Protein AF-A0A2M9P708-F1 (afdb_monomer)

Solvent-accessible surface area (backbone atoms only — not comparable to full-atom values): 6980 Å² total; per-residue (Å²): 91,66,74,49,64,73,44,78,49,65,68,44,80,50,64,52,36,56,69,47,69,40,60,35,21,17,32,45,36,37,39,41,32,49,26,40,40,29,70,62,53,40,92,58,43,78,45,78,94,29,28,43,34,30,40,40,35,44,100,90,31,62,56,60,30,29,45,35,38,41,30,49,26,40,36,43,37,91,31,42,26,33,35,37,37,38,43,50,61,33,39,89,68,71,74,39,92,71,50,26,32,46,33,40,39,33,48,28,39,34,41,43,63,30,89,50,46,70,47,71,81,37,60,40,65,73,45,77,46,74,64,46,64,68,85,130

Sequence (136 aa):
MWGTDDVTIEGNSIRRMNHDGLFLGGIDGIKIEDNFIGDYRSQYPSALHKDSIQFYTNKNIAPPSEDIVIRGNTIESADYRHGIFVFNELLPRRQSIRYHRNILIENNYIHSTNKLGITVAHGDGVVIRNEHCPSQ

Nearest PDB structures (foldseek):
  6c72-assembly1_C  TM=3.042E-01  e=1.433E+00  Acinetobacter phage Fri1
  5uyt-assembly1_A  TM=1.361E-01  e=9.677E+00  Flavobacteriaceae bacterium 3519-10

Mean predicted aligned error: 3.29 Å

pLDDT: mean 93.89, std 6.05, range [57.06, 98.88]

Secondary structure (DSSP, 8-state):
-EEEEEEEEES-EEE--SS-SEEEEEEEEEEEES-EEE----SSTT-SS-EEEEEE-BTTB-SPPEEEEEES-EEEESSS-EEEEEE-TTTTTTS----EEEEEEES-EEEESSS-SEEESSEEEEE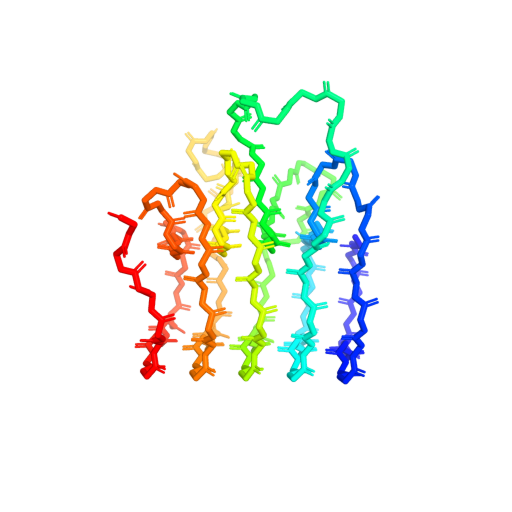EES-B----

Radius of gyration: 13.98 Å; Cα contacts (8 Å, |Δi|>4): 382; chains: 1; bounding box: 37×32×35 Å

Foldseek 3Di:
DAQEEAEEQEDEEQEAAQAESAEYAHYEHYANYQYEQENYDHPCLADPDGENHEYEDDPVGDDGYENEHAYNYEAEEAGQYEYYYYDYPCVVVVNDPAAHEQYHHEQYEAEYPHPHHYDGDRYDNHDYDHYHYDDD

Structure (mmCIF, N/CA/C/O backbone):
data_AF-A0A2M9P708-F1
#
_entry.id   AF-A0A2M9P708-F1
#
loop_
_atom_site.group_PDB
_atom_site.id
_atom_site.type_symbol
_atom_site.label_atom_id
_atom_site.label_alt_id
_atom_site.label_comp_id
_atom_site.label_asym_id
_atom_site.label_entity_id
_atom_site.label_seq_id
_atom_site.pdbx_PDB_ins_code
_atom_site.Cartn_x
_atom_site.Cartn_y
_atom_site.Cartn_z
_atom_site.occupancy
_atom_site.B_iso_or_equiv
_atom_site.auth_seq_id
_atom_site.auth_comp_id
_atom_site.auth_asym_id
_atom_site.auth_atom_id
_atom_site.pdbx_PDB_model_num
ATOM 1 N N . MET A 1 1 ? 11.195 1.575 4.747 1.00 82.50 1 MET A N 1
ATOM 2 C CA . MET A 1 1 ? 12.024 0.364 4.940 1.00 82.50 1 MET A CA 1
ATOM 3 C C . MET A 1 1 ? 12.380 -0.173 3.571 1.00 82.50 1 MET A C 1
ATOM 5 O O . MET A 1 1 ? 11.510 -0.149 2.708 1.00 82.50 1 MET A O 1
ATOM 9 N N . TRP A 1 2 ? 13.632 -0.580 3.358 1.00 89.12 2 TRP A N 1
ATOM 10 C CA . TRP A 1 2 ? 14.161 -0.854 2.020 1.00 89.12 2 TRP A CA 1
ATOM 11 C C . TRP A 1 2 ? 15.063 -2.085 2.008 1.00 89.12 2 TRP A C 1
ATOM 13 O O . TRP A 1 2 ? 15.795 -2.269 2.978 1.00 89.12 2 TRP A O 1
ATOM 23 N N . GLY A 1 3 ? 15.080 -2.833 0.899 1.00 84.50 3 GLY A N 1
ATOM 24 C CA . GLY A 1 3 ? 16.121 -3.831 0.612 1.00 84.50 3 GLY A CA 1
ATOM 25 C C . GLY A 1 3 ? 16.193 -4.965 1.631 1.00 84.50 3 GLY A C 1
ATOM 26 O O . GLY A 1 3 ? 17.281 -5.286 2.098 1.00 84.50 3 GLY A O 1
ATOM 27 N N . THR A 1 4 ? 15.040 -5.485 2.040 1.00 85.69 4 THR A N 1
ATOM 28 C CA . THR A 1 4 ? 14.918 -6.519 3.072 1.00 85.69 4 THR A CA 1
ATOM 29 C C . THR A 1 4 ? 13.979 -7.604 2.588 1.00 85.69 4 THR A C 1
ATOM 31 O O . THR A 1 4 ? 13.072 -7.306 1.814 1.00 85.69 4 THR A O 1
ATOM 34 N N . ASP A 1 5 ? 14.147 -8.804 3.127 1.00 92.75 5 ASP A N 1
ATOM 35 C CA . ASP A 1 5 ? 13.350 -9.968 2.759 1.00 92.75 5 ASP A CA 1
ATOM 36 C C . ASP A 1 5 ? 12.570 -10.476 3.983 1.00 92.75 5 ASP A C 1
ATOM 38 O O . ASP A 1 5 ? 12.956 -10.193 5.124 1.00 92.75 5 ASP A O 1
ATOM 42 N N . ASP A 1 6 ? 11.469 -11.191 3.746 1.00 95.56 6 ASP A N 1
ATOM 43 C CA . ASP A 1 6 ? 10.660 -11.894 4.755 1.00 95.56 6 ASP A CA 1
ATOM 44 C C . ASP A 1 6 ? 10.226 -11.024 5.949 1.00 95.56 6 ASP A C 1
ATOM 46 O O . ASP A 1 6 ? 10.480 -11.308 7.125 1.00 95.56 6 ASP A O 1
ATOM 50 N N . VAL A 1 7 ? 9.516 -9.938 5.653 1.00 96.50 7 VAL A N 1
ATOM 51 C CA . VAL A 1 7 ? 9.031 -8.996 6.665 1.00 96.50 7 VAL A CA 1
ATOM 52 C C . VAL A 1 7 ? 7.595 -9.316 7.057 1.00 96.50 7 VAL A C 1
ATOM 54 O O . VAL A 1 7 ? 6.703 -9.386 6.217 1.00 96.50 7 VAL A O 1
ATOM 57 N N . THR A 1 8 ? 7.334 -9.411 8.360 1.00 98.06 8 THR A N 1
ATOM 58 C CA . THR A 1 8 ? 5.969 -9.440 8.903 1.00 98.06 8 THR A CA 1
ATOM 59 C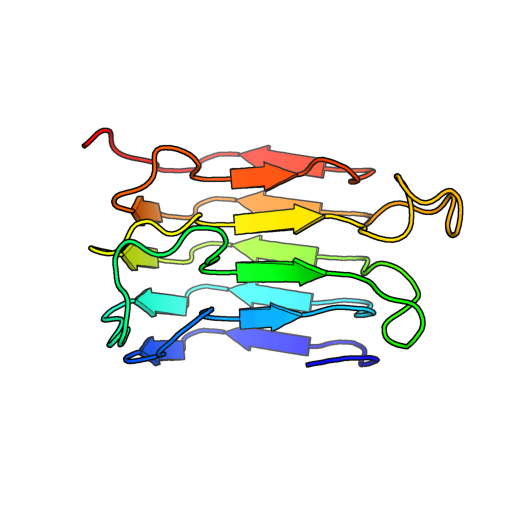 C . THR A 1 8 ? 5.711 -8.208 9.767 1.00 98.06 8 THR A C 1
ATOM 61 O O . THR A 1 8 ? 6.443 -7.933 10.716 1.00 98.06 8 THR A O 1
ATOM 64 N N . ILE A 1 9 ? 4.660 -7.464 9.430 1.00 98.12 9 ILE A N 1
ATOM 65 C CA . ILE A 1 9 ? 4.095 -6.362 10.209 1.00 98.12 9 ILE A CA 1
AT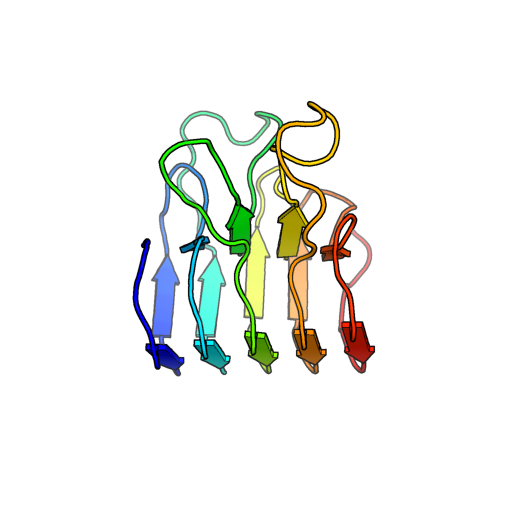OM 66 C C . ILE A 1 9 ? 2.666 -6.780 10.546 1.00 98.12 9 ILE A C 1
ATOM 68 O O . ILE A 1 9 ? 1.770 -6.647 9.714 1.00 98.12 9 ILE A O 1
ATOM 72 N N . GLU A 1 10 ? 2.459 -7.320 11.743 1.00 98.62 10 GLU A N 1
ATOM 73 C CA . GLU A 1 10 ? 1.179 -7.924 12.127 1.00 98.62 10 GLU A CA 1
ATOM 74 C C . GLU A 1 10 ? 0.667 -7.416 13.477 1.00 98.62 10 GLU A C 1
ATOM 76 O O . GLU A 1 10 ? 1.446 -7.274 14.423 1.00 98.62 10 GLU A O 1
ATOM 81 N N . GLY A 1 11 ? -0.638 -7.138 13.568 1.00 98.44 11 GLY A N 1
ATOM 82 C CA . GLY A 1 11 ? -1.315 -6.853 14.838 1.00 98.44 11 GLY A CA 1
ATOM 83 C C . GLY A 1 11 ? -0.897 -5.543 15.515 1.00 98.44 11 GLY A C 1
ATOM 84 O O . GLY A 1 11 ? -0.996 -5.413 16.738 1.00 98.44 11 GLY A O 1
ATOM 85 N N . ASN A 1 12 ? -0.396 -4.566 14.753 1.00 98.56 12 ASN A N 1
ATOM 86 C CA . ASN A 1 12 ? 0.122 -3.308 15.295 1.00 98.56 12 ASN A CA 1
ATOM 87 C C . ASN A 1 12 ? -0.904 -2.171 15.260 1.00 98.56 12 ASN A C 1
ATOM 89 O O . ASN A 1 12 ? -1.829 -2.141 14.455 1.00 98.56 12 ASN A O 1
ATOM 93 N N . SER A 1 13 ? -0.664 -1.155 16.094 1.00 98.38 13 SER A N 1
ATOM 94 C CA . SER A 1 13 ? -1.326 0.150 16.021 1.00 98.38 13 SER A CA 1
ATOM 95 C C . SER A 1 13 ? -0.310 1.218 15.610 1.00 98.38 13 SER A C 1
ATOM 97 O O . SER A 1 13 ? 0.426 1.743 16.449 1.00 98.38 13 SER A O 1
ATOM 99 N N . ILE A 1 14 ? -0.316 1.588 14.336 1.00 97.88 14 ILE A N 1
ATOM 100 C CA . ILE A 1 14 ? 0.583 2.568 13.727 1.00 97.88 14 ILE A CA 1
ATOM 101 C C . ILE A 1 14 ? -0.158 3.907 13.661 1.00 97.88 14 ILE A C 1
ATOM 103 O O . ILE A 1 14 ? -1.148 4.053 12.944 1.00 97.88 14 ILE A O 1
ATOM 107 N N . ARG A 1 15 ? 0.266 4.874 14.482 1.00 97.12 15 ARG A N 1
ATOM 108 C CA . ARG A 1 15 ? -0.492 6.108 14.737 1.00 97.12 15 ARG A CA 1
ATOM 109 C C . ARG A 1 15 ? 0.365 7.363 14.731 1.00 97.12 15 ARG A C 1
ATOM 111 O O . ARG A 1 15 ? 1.540 7.323 15.089 1.00 97.12 15 ARG A O 1
ATOM 118 N N . ARG A 1 16 ? -0.275 8.507 14.462 1.00 94.88 16 ARG A N 1
ATOM 119 C CA . ARG A 1 16 ? 0.308 9.857 14.620 1.00 94.88 16 ARG A CA 1
ATOM 120 C C . ARG A 1 16 ? 1.507 10.136 13.715 1.00 94.88 16 ARG A C 1
ATOM 122 O O . ARG A 1 16 ? 2.337 10.985 14.036 1.00 94.88 16 ARG A O 1
ATOM 129 N N . MET A 1 17 ? 1.563 9.478 12.561 1.00 94.50 17 MET A N 1
ATOM 130 C CA . MET A 1 17 ? 2.523 9.798 11.509 1.00 94.50 17 MET A CA 1
ATOM 131 C C . MET A 1 17 ? 2.205 11.172 10.911 1.00 94.50 17 MET A C 1
ATOM 133 O O . MET A 1 17 ? 1.043 11.576 10.812 1.00 94.50 17 MET A O 1
ATOM 137 N N . ASN A 1 18 ? 3.249 11.883 10.487 1.00 91.19 18 ASN A N 1
ATOM 138 C CA . ASN A 1 18 ? 3.115 13.167 9.799 1.00 91.19 18 ASN A CA 1
ATOM 139 C C . ASN A 1 18 ? 2.837 13.002 8.290 1.00 91.19 18 ASN A C 1
ATOM 141 O O . ASN A 1 18 ? 2.111 13.807 7.704 1.00 91.19 18 ASN A O 1
ATOM 145 N N . HIS A 1 19 ? 3.424 11.980 7.661 1.00 90.50 19 HIS A N 1
ATOM 146 C CA . HIS A 1 19 ? 3.363 11.748 6.214 1.00 90.50 19 HIS A CA 1
ATOM 147 C C . HIS A 1 19 ? 2.676 10.412 5.914 1.00 90.50 19 HIS A C 1
ATOM 149 O O . HIS A 1 19 ? 1.476 10.301 6.177 1.00 90.50 19 HIS A O 1
ATOM 155 N N . ASP A 1 20 ? 3.412 9.418 5.421 1.00 93.44 20 ASP A N 1
ATOM 156 C CA . ASP A 1 20 ? 2.872 8.094 5.119 1.00 93.44 20 ASP A CA 1
ATOM 157 C C . ASP A 1 20 ? 2.802 7.225 6.371 1.00 93.44 20 ASP A C 1
ATOM 159 O O . ASP A 1 20 ? 3.500 7.477 7.358 1.00 93.44 20 ASP A O 1
ATOM 163 N N . GLY A 1 21 ? 1.942 6.206 6.343 1.00 95.50 21 GLY A N 1
ATOM 164 C CA . GLY A 1 21 ? 1.919 5.197 7.404 1.00 95.50 21 GLY A CA 1
ATOM 165 C C . GLY A 1 21 ? 3.105 4.247 7.279 1.00 95.50 21 GLY A C 1
ATOM 166 O O . GLY A 1 21 ? 3.953 4.177 8.167 1.00 95.50 21 GLY A O 1
ATOM 167 N N . LEU A 1 22 ? 3.184 3.560 6.141 1.00 96.81 22 LEU A N 1
ATOM 168 C CA . LEU A 1 22 ? 4.275 2.668 5.769 1.00 96.81 22 LEU A CA 1
ATOM 169 C C . LEU A 1 22 ? 4.829 3.076 4.404 1.00 96.81 22 LEU A C 1
ATOM 171 O O . LEU A 1 22 ? 4.094 3.104 3.422 1.00 96.81 22 LEU A O 1
ATOM 175 N N . PHE A 1 23 ? 6.133 3.350 4.344 1.00 95.12 23 PHE A N 1
ATOM 176 C CA . PHE A 1 23 ? 6.841 3.689 3.108 1.00 95.12 23 PHE A CA 1
ATOM 177 C C . PHE A 1 23 ? 7.901 2.620 2.813 1.00 95.12 23 PHE A C 1
ATOM 179 O O . PHE A 1 23 ? 8.859 2.446 3.581 1.00 95.12 23 PHE A O 1
ATOM 186 N N . LEU A 1 24 ? 7.676 1.844 1.752 1.00 96.38 24 LEU A N 1
ATOM 187 C CA . LEU A 1 24 ? 8.281 0.532 1.503 1.00 96.38 24 LEU A CA 1
ATOM 188 C C . LEU A 1 24 ? 8.824 0.429 0.072 1.00 96.38 24 LEU A C 1
ATOM 190 O O . LEU A 1 24 ? 8.310 1.073 -0.841 1.00 96.38 24 LEU A O 1
ATOM 194 N N . GLY A 1 25 ? 9.850 -0.395 -0.152 1.00 96.50 25 GLY A N 1
ATOM 195 C CA . GLY A 1 25 ? 10.382 -0.616 -1.501 1.00 96.50 25 GLY A CA 1
ATOM 196 C C . GLY A 1 25 ? 11.572 -1.570 -1.555 1.00 96.50 25 GLY A C 1
ATOM 197 O O . GLY A 1 25 ? 12.378 -1.611 -0.629 1.00 96.50 25 GLY A O 1
ATOM 198 N N . GLY A 1 26 ? 11.686 -2.333 -2.643 1.00 95.88 26 GLY A N 1
ATOM 199 C CA . GLY A 1 26 ? 12.712 -3.371 -2.801 1.00 95.88 26 GLY A CA 1
ATOM 200 C C . GLY A 1 26 ? 12.636 -4.430 -1.712 1.00 95.88 26 GLY A C 1
ATOM 201 O O . GLY A 1 26 ? 13.631 -4.681 -1.048 1.00 95.88 26 GLY A O 1
ATOM 202 N N . ILE A 1 27 ? 11.434 -4.954 -1.486 1.00 96.06 27 ILE A N 1
ATOM 203 C CA . ILE A 1 27 ? 11.165 -5.992 -0.489 1.00 96.06 27 ILE A CA 1
ATOM 204 C C . ILE A 1 27 ? 10.692 -7.242 -1.214 1.00 96.06 27 ILE A C 1
ATOM 206 O O . ILE A 1 27 ? 9.815 -7.118 -2.070 1.00 96.06 27 ILE A O 1
ATOM 210 N N . ASP A 1 28 ? 11.256 -8.388 -0.859 1.00 97.06 28 ASP A N 1
ATOM 211 C CA . ASP A 1 28 ? 10.808 -9.710 -1.294 1.00 97.06 28 ASP A CA 1
ATOM 212 C C . ASP A 1 28 ? 10.152 -10.430 -0.105 1.00 97.06 28 ASP A C 1
ATOM 214 O O . ASP A 1 28 ? 10.778 -10.628 0.936 1.00 97.06 28 ASP A O 1
ATOM 218 N N . GLY A 1 29 ? 8.858 -10.731 -0.207 1.00 97.81 29 GLY A N 1
ATOM 219 C CA . GLY A 1 29 ? 8.102 -11.365 0.870 1.00 97.81 29 GLY A CA 1
ATOM 220 C C . GLY A 1 29 ? 7.755 -10.397 2.003 1.00 97.81 29 GLY A C 1
ATOM 221 O O . GLY A 1 29 ? 8.472 -10.274 2.996 1.00 97.81 29 GLY A O 1
ATOM 222 N N . ILE A 1 30 ? 6.605 -9.725 1.907 1.00 98.31 30 ILE A N 1
ATOM 223 C CA . ILE A 1 30 ? 6.071 -8.908 3.006 1.00 98.31 30 ILE A CA 1
ATOM 224 C C . ILE A 1 30 ? 4.619 -9.223 3.321 1.00 98.31 30 ILE A C 1
ATOM 226 O O . ILE A 1 30 ? 3.768 -9.279 2.437 1.00 98.31 30 ILE A O 1
ATOM 230 N N . LYS A 1 31 ? 4.333 -9.346 4.616 1.00 98.75 31 LYS A N 1
ATOM 231 C CA . LYS A 1 31 ? 2.989 -9.485 5.169 1.00 98.75 31 LYS A CA 1
ATOM 232 C C . LYS A 1 31 ? 2.668 -8.280 6.037 1.00 98.75 31 LYS A C 1
ATOM 234 O O . LYS A 1 31 ? 3.374 -8.002 7.004 1.00 98.75 31 LYS A O 1
ATOM 239 N N . ILE A 1 32 ? 1.618 -7.556 5.675 1.00 98.81 32 ILE A N 1
ATOM 240 C CA . ILE A 1 32 ? 1.054 -6.450 6.447 1.00 98.81 32 ILE A CA 1
ATOM 241 C C . ILE A 1 32 ? -0.352 -6.890 6.836 1.00 98.81 32 ILE A C 1
ATOM 243 O O . ILE A 1 32 ? -1.272 -6.792 6.022 1.00 98.81 32 ILE A O 1
ATOM 247 N N . GLU A 1 33 ? -0.497 -7.447 8.036 1.00 98.81 33 GLU A N 1
ATOM 248 C CA . GLU A 1 33 ? -1.711 -8.161 8.445 1.00 98.81 33 GLU A CA 1
ATOM 249 C C . GLU A 1 33 ? -2.323 -7.594 9.733 1.00 98.81 33 GLU A C 1
ATOM 251 O O . GLU A 1 33 ? -1.621 -7.297 10.696 1.00 98.81 33 GLU A O 1
ATOM 256 N N . ASP A 1 34 ? -3.642 -7.406 9.745 1.00 98.75 34 ASP A N 1
ATOM 257 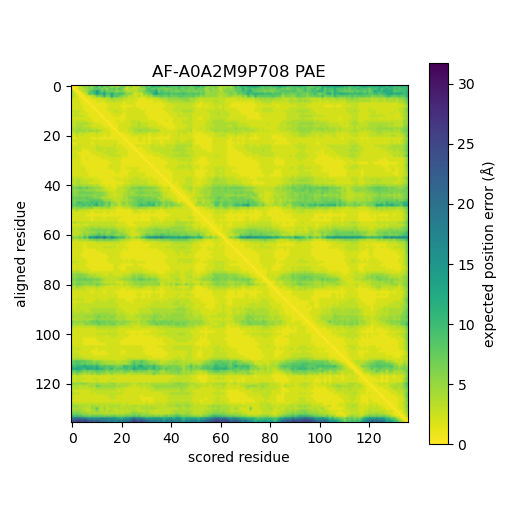C CA . ASP A 1 34 ? -4.421 -7.072 10.947 1.00 98.75 34 ASP A CA 1
ATOM 258 C C . ASP A 1 34 ? -3.906 -5.849 11.739 1.00 98.75 34 ASP A C 1
ATOM 260 O O . ASP A 1 34 ? -3.987 -5.785 12.969 1.00 98.75 34 ASP A O 1
ATOM 264 N N . ASN A 1 35 ? -3.360 -4.846 11.042 1.00 98.81 35 ASN A N 1
ATOM 265 C CA . ASN A 1 35 ? -2.891 -3.609 11.665 1.00 98.81 35 ASN A CA 1
ATOM 266 C C . ASN A 1 35 ? -3.967 -2.518 11.640 1.00 98.81 35 ASN A C 1
ATOM 268 O O . ASN A 1 35 ? -4.743 -2.397 10.692 1.00 98.81 35 ASN A O 1
ATOM 272 N N . PHE A 1 36 ? -3.933 -1.635 12.637 1.00 98.56 36 PHE A N 1
ATOM 273 C CA . PHE A 1 36 ? -4.567 -0.321 12.573 1.00 98.56 36 PHE A CA 1
ATOM 274 C C . PHE A 1 36 ? -3.547 0.727 12.119 1.00 98.56 36 PHE A C 1
ATOM 276 O O . PHE A 1 36 ? -2.500 0.882 12.752 1.00 98.56 36 PHE A O 1
ATOM 283 N N . ILE A 1 37 ? -3.861 1.477 11.062 1.00 98.19 37 ILE A N 1
ATOM 284 C CA . ILE A 1 37 ? -3.031 2.563 10.533 1.00 98.19 37 ILE A CA 1
ATOM 285 C C . ILE A 1 37 ? -3.890 3.827 10.444 1.00 98.19 37 ILE A C 1
ATOM 287 O O . ILE A 1 37 ? -4.762 3.935 9.583 1.00 98.19 37 ILE A O 1
ATOM 291 N N . GLY A 1 38 ? -3.640 4.799 11.320 1.00 96.25 38 GLY A N 1
ATOM 292 C CA . GLY A 1 38 ? -4.485 5.990 11.374 1.00 96.25 38 GLY A CA 1
ATOM 293 C C . GLY A 1 38 ? -4.044 7.054 12.366 1.00 96.25 38 GLY A C 1
ATOM 294 O O . GLY A 1 38 ? -2.863 7.177 12.696 1.00 96.25 38 GLY A O 1
ATOM 295 N N . ASP A 1 39 ? -5.000 7.858 12.836 1.00 94.94 39 ASP A N 1
ATOM 296 C CA . ASP A 1 39 ? -4.778 8.954 13.793 1.00 94.94 39 ASP A CA 1
ATOM 297 C C . ASP A 1 39 ? -3.619 9.883 13.400 1.00 94.94 39 ASP A C 1
ATOM 299 O O . ASP A 1 39 ? -2.789 10.270 14.233 1.00 94.94 39 ASP A O 1
ATOM 303 N N . TYR A 1 40 ? -3.515 10.187 12.107 1.00 94.25 40 TYR A N 1
ATOM 304 C CA . TYR A 1 40 ? -2.427 10.980 11.555 1.00 94.25 40 TYR A CA 1
ATOM 305 C C . TYR A 1 40 ? -2.352 12.367 12.200 1.00 94.25 40 TYR A C 1
ATOM 307 O O . TYR A 1 40 ? -3.355 12.989 12.547 1.00 94.25 40 TYR A O 1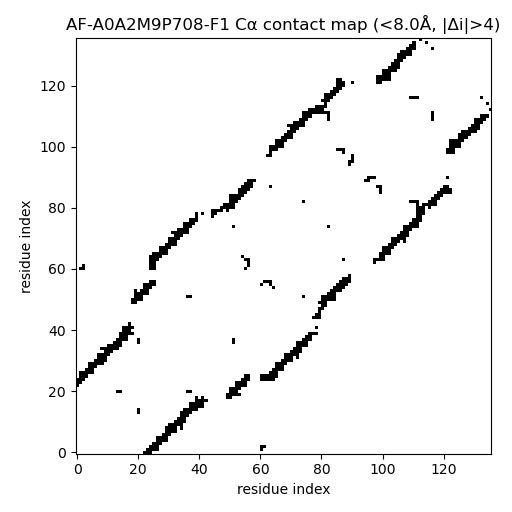
ATOM 315 N N . ARG A 1 41 ? -1.124 12.862 12.366 1.00 93.00 41 ARG A N 1
ATOM 316 C CA . ARG A 1 41 ? -0.838 14.212 12.870 1.00 93.00 41 ARG A CA 1
ATOM 317 C C . ARG A 1 41 ? -0.050 14.968 11.827 1.00 93.00 41 ARG A C 1
ATOM 319 O O . ARG A 1 41 ? 1.114 15.312 12.028 1.00 93.00 41 ARG A O 1
ATOM 326 N N . SER A 1 42 ? -0.679 15.156 10.677 1.00 90.88 42 SER A N 1
ATOM 327 C CA . SER A 1 42 ? -0.009 15.815 9.580 1.00 90.88 42 SER A CA 1
ATOM 328 C C . SER A 1 42 ? 0.091 17.318 9.800 1.00 90.88 42 SER A C 1
ATOM 330 O O . SER A 1 42 ? -0.899 17.983 10.087 1.00 90.88 42 SER A O 1
ATOM 332 N N . GLN A 1 43 ? 1.281 17.871 9.590 1.00 90.88 43 GLN A N 1
ATOM 333 C CA . GLN A 1 43 ? 1.498 19.314 9.529 1.00 90.88 43 GLN A CA 1
ATOM 334 C C . GLN A 1 43 ? 0.708 19.956 8.374 1.00 90.88 43 GLN A C 1
ATOM 336 O O . GLN A 1 43 ? 0.324 21.119 8.461 1.00 90.88 43 GLN A O 1
ATOM 341 N N . TYR A 1 44 ? 0.453 19.196 7.301 1.00 90.38 44 TYR A N 1
ATOM 342 C CA . TYR A 1 44 ? -0.237 19.664 6.096 1.00 90.38 44 TYR A CA 1
ATOM 343 C C . TYR A 1 44 ? -1.302 18.648 5.642 1.00 90.38 44 TYR A C 1
ATOM 345 O O . TYR A 1 44 ? -1.077 17.932 4.665 1.00 90.38 44 TYR A O 1
ATOM 353 N N . PRO A 1 45 ? -2.451 18.539 6.327 1.00 86.81 45 PRO A N 1
ATOM 354 C CA . PRO A 1 45 ? -3.440 17.471 6.104 1.00 86.81 45 PRO A CA 1
ATOM 355 C C . PRO A 1 45 ? -4.058 17.462 4.693 1.00 86.81 45 PRO A C 1
ATOM 357 O O . PRO A 1 45 ? -4.553 16.438 4.236 1.00 86.81 45 PRO A O 1
ATOM 360 N N . SER A 1 46 ? -3.989 18.581 3.968 1.00 88.25 46 SER A N 1
ATOM 361 C CA . SER A 1 46 ? -4.488 18.705 2.590 1.00 88.25 46 SER A CA 1
ATOM 362 C C . SER A 1 46 ? -3.396 18.596 1.519 1.00 88.25 46 SER A C 1
ATOM 364 O O . SER A 1 46 ? -3.678 18.802 0.341 1.00 88.25 46 SER A O 1
ATOM 366 N N . ALA A 1 47 ? -2.142 18.330 1.903 1.00 86.06 47 ALA A N 1
ATOM 367 C CA . ALA A 1 47 ? -1.070 18.135 0.932 1.00 86.06 47 ALA A CA 1
ATOM 368 C C . ALA A 1 47 ? -1.320 16.866 0.109 1.00 86.06 47 ALA A C 1
ATOM 370 O O . ALA A 1 47 ? -1.649 15.818 0.660 1.00 86.06 47 ALA A O 1
ATOM 371 N N . LEU A 1 48 ? -1.130 16.981 -1.204 1.00 80.31 48 LEU A N 1
ATOM 372 C CA . LEU A 1 48 ? -1.236 15.864 -2.136 1.00 80.31 48 LEU A CA 1
ATOM 373 C C . LEU A 1 48 ? -0.084 14.868 -1.931 1.00 80.31 48 LEU A C 1
ATOM 375 O O . LEU A 1 48 ? 0.964 15.234 -1.400 1.00 80.31 48 LEU A O 1
ATOM 379 N N . HIS A 1 49 ? -0.267 13.644 -2.433 1.00 83.56 49 HIS A N 1
ATOM 380 C CA . HIS A 1 49 ? 0.752 12.582 -2.450 1.00 83.56 49 HIS A CA 1
ATOM 381 C C . HIS A 1 49 ? 1.155 12.058 -1.066 1.00 83.56 49 HIS A C 1
ATOM 383 O O . HIS A 1 49 ? 2.336 11.910 -0.768 1.00 83.56 49 HIS A O 1
ATOM 389 N N . LYS A 1 50 ? 0.163 11.784 -0.219 1.00 91.56 50 LYS A N 1
ATOM 390 C CA . LYS A 1 50 ? 0.341 11.009 1.013 1.00 91.56 50 LYS A CA 1
ATOM 391 C C . LYS A 1 50 ? -0.362 9.684 0.865 1.00 91.56 50 LYS A C 1
ATOM 393 O O . LYS A 1 50 ? -1.480 9.670 0.352 1.00 91.56 50 LYS A O 1
ATOM 398 N N . ASP A 1 51 ? 0.229 8.636 1.417 1.00 94.62 51 ASP A N 1
ATOM 399 C CA . ASP A 1 51 ? -0.266 7.269 1.298 1.00 94.62 51 ASP A CA 1
ATOM 400 C C . ASP A 1 51 ? -0.281 6.577 2.669 1.00 94.62 51 ASP A C 1
ATOM 402 O O . ASP A 1 51 ? 0.615 6.768 3.494 1.00 94.62 51 ASP A O 1
ATOM 406 N N . SER A 1 52 ? -1.293 5.766 2.974 1.00 96.44 52 SER A N 1
ATOM 407 C CA . SER A 1 52 ? -1.265 4.985 4.216 1.00 96.44 52 SER A CA 1
ATOM 408 C C . SER A 1 52 ? -0.265 3.841 4.119 1.00 96.44 52 SER A C 1
ATOM 410 O O . SER A 1 52 ? 0.524 3.651 5.045 1.00 96.44 52 SER A O 1
ATOM 412 N N . ILE A 1 53 ? -0.236 3.148 2.983 1.00 97.81 53 ILE A N 1
ATOM 413 C CA . ILE A 1 53 ? 0.797 2.175 2.628 1.00 97.81 53 ILE A CA 1
ATOM 414 C C . ILE A 1 53 ? 1.278 2.496 1.217 1.00 97.81 53 ILE A C 1
ATOM 416 O O . ILE A 1 53 ? 0.481 2.467 0.281 1.00 97.81 53 ILE A O 1
ATOM 420 N N . GLN A 1 54 ? 2.575 2.751 1.054 1.00 96.69 54 GLN A N 1
ATOM 421 C CA . GLN A 1 54 ? 3.184 2.995 -0.246 1.00 96.69 54 GLN A CA 1
ATOM 422 C C . GLN A 1 54 ? 4.306 2.009 -0.551 1.00 96.69 54 GLN A C 1
ATOM 424 O O . GLN A 1 54 ? 5.248 1.859 0.229 1.00 96.69 54 GLN A O 1
ATOM 429 N N . PHE A 1 55 ? 4.232 1.412 -1.740 1.00 97.50 55 PHE A N 1
ATOM 430 C CA . PHE A 1 55 ? 5.340 0.713 -2.379 1.00 97.50 55 PHE A CA 1
ATOM 431 C C . PHE A 1 55 ? 5.916 1.584 -3.486 1.00 97.50 55 PHE A C 1
ATOM 433 O O . PHE A 1 55 ? 5.217 1.977 -4.421 1.00 97.50 55 PHE A O 1
ATOM 440 N N . TYR A 1 56 ? 7.202 1.878 -3.353 1.00 95.19 56 TYR A N 1
ATOM 441 C CA . TYR A 1 56 ? 7.918 2.871 -4.133 1.00 95.19 56 TYR A CA 1
ATOM 442 C C . TYR A 1 56 ? 9.232 2.301 -4.668 1.00 95.19 56 TYR A C 1
ATOM 444 O O . TYR A 1 56 ? 9.825 1.386 -4.094 1.00 95.19 56 TYR A O 1
ATOM 452 N N . THR A 1 57 ? 9.728 2.891 -5.753 1.00 95.38 57 THR A N 1
ATOM 453 C CA . THR A 1 57 ? 11.068 2.609 -6.281 1.00 95.38 57 THR A CA 1
ATOM 454 C C . THR A 1 57 ? 11.815 3.898 -6.571 1.00 95.38 57 THR A C 1
ATOM 456 O O . THR A 1 57 ? 11.220 4.867 -7.030 1.00 95.38 57 THR A O 1
ATOM 459 N N . ASN A 1 58 ? 13.137 3.890 -6.453 1.00 93.69 58 ASN A N 1
ATOM 460 C CA . ASN A 1 58 ? 13.993 4.867 -7.122 1.00 93.69 58 ASN A CA 1
ATOM 461 C C . ASN A 1 58 ? 15.341 4.235 -7.464 1.00 93.69 58 ASN A C 1
ATOM 463 O O . ASN A 1 58 ? 15.553 3.051 -7.234 1.00 93.69 58 ASN A O 1
ATOM 467 N N . LYS A 1 59 ? 16.278 5.026 -7.996 1.00 90.00 59 LYS A N 1
ATOM 468 C CA . LYS A 1 59 ? 17.611 4.534 -8.378 1.00 90.00 59 LYS A CA 1
ATOM 469 C C . LYS A 1 59 ? 18.377 3.821 -7.247 1.00 90.00 59 LYS A C 1
ATOM 471 O O . LYS A 1 59 ? 19.251 3.021 -7.544 1.00 90.00 59 LYS A O 1
ATOM 476 N N . ASN A 1 60 ? 18.058 4.121 -5.985 1.00 89.31 60 ASN A N 1
ATOM 477 C CA . ASN A 1 60 ? 18.660 3.522 -4.791 1.00 89.31 60 ASN A CA 1
ATOM 478 C C . ASN A 1 60 ? 17.747 2.468 -4.130 1.00 89.31 60 ASN A C 1
ATOM 480 O O . ASN A 1 60 ? 18.192 1.761 -3.236 1.00 89.31 60 ASN A O 1
ATOM 484 N N . ILE A 1 61 ? 16.474 2.402 -4.526 1.00 87.19 61 ILE A N 1
ATOM 485 C CA . ILE A 1 61 ? 15.432 1.528 -3.976 1.00 87.19 61 ILE A CA 1
ATOM 486 C C . ILE A 1 61 ? 14.888 0.722 -5.157 1.00 87.19 61 ILE A C 1
ATOM 488 O O . ILE A 1 61 ? 13.840 1.028 -5.730 1.00 87.19 61 ILE A O 1
ATOM 492 N N . ALA A 1 62 ? 15.698 -0.243 -5.583 1.00 81.44 62 ALA A N 1
ATOM 493 C CA . ALA A 1 62 ? 15.417 -1.196 -6.644 1.00 81.44 62 ALA A CA 1
ATOM 494 C C . ALA A 1 62 ? 15.997 -2.561 -6.225 1.00 81.44 62 ALA A C 1
ATOM 496 O O . ALA A 1 62 ? 17.043 -2.573 -5.573 1.00 81.44 62 ALA A O 1
ATOM 497 N N . PRO A 1 63 ? 15.389 -3.697 -6.616 1.00 91.81 63 PRO A N 1
ATOM 498 C CA . PRO A 1 63 ? 14.279 -3.861 -7.571 1.00 91.81 63 PRO A CA 1
ATOM 499 C C . PRO A 1 63 ? 12.898 -3.404 -7.040 1.00 91.81 63 PRO A C 1
ATOM 501 O O . PRO A 1 63 ? 12.796 -3.019 -5.880 1.00 91.81 63 PRO A O 1
ATOM 504 N N . PRO A 1 64 ? 11.832 -3.377 -7.874 1.00 96.06 64 PRO A N 1
ATOM 505 C CA . P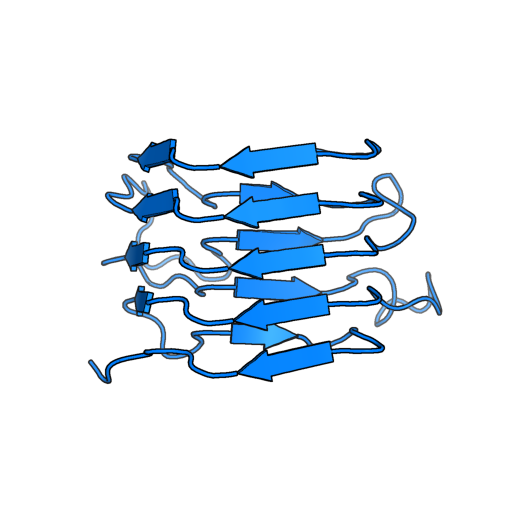RO A 1 64 ? 10.458 -3.325 -7.366 1.00 96.06 64 PRO A CA 1
ATOM 506 C C . PRO A 1 64 ? 10.185 -4.495 -6.415 1.00 96.06 64 PRO A C 1
ATOM 508 O O . PRO A 1 64 ? 10.728 -5.574 -6.622 1.00 96.06 64 PRO A O 1
ATOM 511 N N . SER A 1 65 ? 9.352 -4.270 -5.401 1.00 97.62 65 SER A N 1
ATOM 512 C CA . SER A 1 65 ? 8.972 -5.299 -4.425 1.00 97.62 65 SER A CA 1
ATOM 513 C C . SER A 1 65 ? 8.126 -6.428 -5.024 1.00 97.62 65 SER A C 1
ATOM 515 O O . SER A 1 65 ? 7.326 -6.178 -5.932 1.00 97.62 65 SER A O 1
ATOM 517 N N . GLU A 1 66 ? 8.249 -7.624 -4.458 1.00 97.94 66 GLU A N 1
ATOM 518 C CA . GLU A 1 66 ? 7.489 -8.818 -4.825 1.00 97.94 66 GLU A CA 1
ATOM 519 C C . GLU A 1 66 ? 7.009 -9.611 -3.604 1.00 97.94 66 GLU A C 1
ATOM 521 O O . GLU A 1 66 ? 7.434 -9.346 -2.481 1.00 97.94 66 GLU A O 1
ATOM 526 N N . ASP A 1 67 ? 6.042 -10.502 -3.831 1.00 98.44 67 ASP A N 1
ATOM 527 C CA . ASP A 1 67 ? 5.392 -11.328 -2.806 1.00 98.44 67 ASP A CA 1
ATOM 528 C C . ASP A 1 67 ? 4.810 -10.485 -1.657 1.00 98.44 67 ASP A C 1
ATOM 530 O O . ASP A 1 67 ? 5.187 -10.571 -0.488 1.00 98.44 67 ASP A O 1
ATOM 534 N N . ILE A 1 68 ? 3.859 -9.622 -2.026 1.00 98.69 68 ILE A N 1
ATOM 535 C CA . ILE A 1 68 ? 3.241 -8.630 -1.145 1.00 98.69 68 ILE A CA 1
ATOM 536 C C . ILE A 1 68 ? 1.860 -9.114 -0.704 1.00 98.69 68 ILE A C 1
ATOM 538 O O . ILE A 1 68 ? 0.970 -9.304 -1.533 1.00 98.69 68 ILE A O 1
ATOM 542 N N . VAL A 1 69 ? 1.641 -9.210 0.606 1.00 98.88 69 VAL A N 1
ATOM 543 C CA . VAL A 1 69 ? 0.332 -9.468 1.217 1.00 98.88 69 VAL A CA 1
ATOM 544 C C . VAL A 1 69 ? -0.062 -8.293 2.107 1.00 98.88 69 VAL A C 1
ATOM 546 O O . VAL A 1 69 ? 0.649 -7.947 3.048 1.00 98.88 69 VAL A O 1
ATOM 549 N N . ILE A 1 70 ? -1.218 -7.691 1.826 1.00 98.81 70 ILE A N 1
ATOM 550 C CA . ILE A 1 70 ? -1.846 -6.647 2.642 1.00 98.81 70 ILE A CA 1
ATOM 551 C C . ILE A 1 70 ? -3.254 -7.121 2.994 1.00 98.81 70 ILE A C 1
ATOM 553 O O . ILE A 1 70 ? -4.154 -7.092 2.149 1.00 98.81 70 ILE A O 1
ATOM 557 N N . ARG A 1 71 ? -3.444 -7.602 4.224 1.00 98.81 71 ARG A N 1
ATOM 558 C CA . ARG A 1 71 ? -4.675 -8.291 4.619 1.00 98.81 71 ARG A CA 1
ATOM 559 C C . ARG A 1 71 ? -5.246 -7.797 5.941 1.00 98.81 71 ARG A C 1
ATOM 561 O O . ARG A 1 71 ? -4.505 -7.601 6.893 1.00 98.81 71 ARG A O 1
ATOM 568 N N . GLY A 1 72 ? -6.567 -7.650 6.023 1.00 98.69 72 GLY A N 1
ATOM 569 C CA . GLY A 1 72 ? -7.251 -7.464 7.313 1.00 98.69 72 GLY A CA 1
ATOM 570 C C . GLY A 1 72 ? -6.963 -6.134 8.020 1.00 98.69 72 GLY A C 1
ATOM 571 O O . GLY A 1 72 ? -7.344 -5.944 9.172 1.00 98.69 72 GLY A O 1
ATOM 572 N N . ASN A 1 73 ? -6.287 -5.190 7.362 1.00 98.81 73 ASN A N 1
ATOM 573 C CA . ASN A 1 73 ? -5.898 -3.940 8.004 1.00 98.81 73 ASN A CA 1
ATOM 574 C C . ASN A 1 73 ? -7.081 -2.972 8.092 1.00 98.81 73 ASN A C 1
ATOM 576 O O . ASN A 1 73 ? -7.922 -2.901 7.197 1.00 98.81 73 ASN A O 1
ATOM 580 N N . THR A 1 74 ? -7.090 -2.159 9.145 1.00 98.31 74 THR A N 1
ATOM 581 C CA . THR A 1 74 ? -7.956 -0.984 9.273 1.00 98.31 74 THR A CA 1
ATOM 582 C C . THR A 1 74 ? -7.138 0.271 8.996 1.00 98.31 74 THR A C 1
ATOM 584 O O . THR A 1 74 ? -6.233 0.611 9.757 1.00 98.31 74 THR A O 1
ATOM 587 N N . ILE A 1 75 ? -7.458 0.966 7.909 1.00 97.56 75 ILE A N 1
ATOM 588 C CA . ILE A 1 75 ? -6.801 2.197 7.476 1.00 97.56 75 ILE A CA 1
ATOM 589 C C . ILE A 1 75 ? -7.792 3.354 7.597 1.00 97.56 75 ILE A C 1
ATOM 591 O O . ILE A 1 75 ? -8.811 3.377 6.906 1.00 97.56 75 ILE A O 1
ATOM 595 N N . GLU A 1 76 ? -7.471 4.335 8.440 1.00 95.00 76 GLU A N 1
ATOM 596 C CA . GLU A 1 76 ? -8.324 5.500 8.685 1.00 95.00 76 GLU A CA 1
ATOM 597 C C . GLU A 1 76 ? -7.561 6.819 8.556 1.00 95.00 76 GLU A C 1
ATOM 599 O O . GLU A 1 76 ? -6.498 7.016 9.148 1.00 95.00 76 GLU A O 1
ATOM 604 N N . SER A 1 77 ? -8.116 7.769 7.804 1.00 91.25 77 SER A N 1
ATOM 605 C CA . SER A 1 77 ? -7.500 9.080 7.608 1.00 91.25 77 SER A CA 1
ATOM 606 C C . SER A 1 77 ? -8.530 10.193 7.417 1.00 91.25 77 SER A C 1
ATOM 608 O O . SER A 1 77 ? -9.302 10.193 6.462 1.00 91.25 77 SER A O 1
ATOM 610 N N . ALA A 1 78 ? -8.463 11.215 8.272 1.00 89.00 78 ALA A N 1
ATOM 611 C CA . ALA A 1 78 ? -9.144 12.497 8.057 1.00 89.00 78 ALA A CA 1
ATOM 612 C 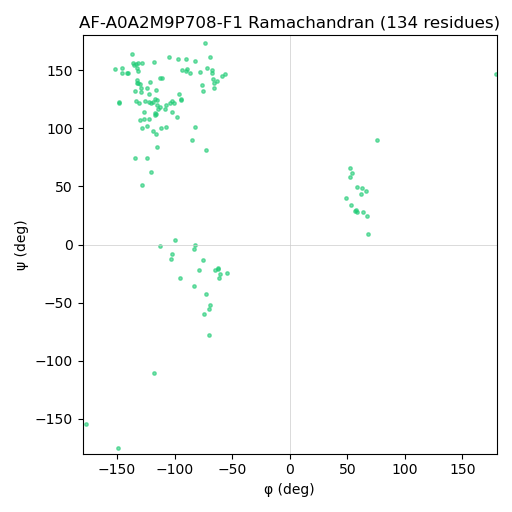C . ALA A 1 78 ? -8.349 13.458 7.140 1.00 89.00 78 ALA A C 1
ATOM 614 O O . ALA A 1 78 ? -8.813 14.550 6.822 1.00 89.00 78 ALA A O 1
ATOM 615 N N . ASP A 1 79 ? -7.136 13.068 6.731 1.00 89.00 79 ASP A N 1
ATOM 616 C CA . ASP A 1 79 ? -6.316 13.817 5.776 1.00 89.00 79 ASP A CA 1
ATOM 617 C C . ASP A 1 79 ? -6.615 13.374 4.337 1.00 89.00 79 ASP A C 1
ATOM 619 O O . ASP A 1 79 ? -7.031 12.235 4.090 1.00 89.00 79 ASP A O 1
ATOM 623 N N . TYR A 1 80 ? -6.277 14.230 3.369 1.00 89.00 80 TYR A N 1
ATOM 624 C CA . TYR A 1 80 ? -6.300 13.895 1.945 1.00 89.00 80 TYR A CA 1
ATOM 625 C C . TYR A 1 80 ? -5.136 12.948 1.587 1.00 89.00 80 TYR A C 1
ATOM 627 O O . TYR A 1 80 ? -4.088 13.372 1.104 1.00 89.00 80 TYR A O 1
ATOM 635 N N . ARG A 1 81 ? -5.319 11.650 1.852 1.00 89.75 81 ARG A N 1
ATOM 636 C CA . ARG A 1 81 ? -4.304 10.584 1.744 1.00 89.75 81 ARG A CA 1
ATOM 637 C C . ARG A 1 81 ? -4.851 9.373 0.979 1.00 89.75 81 ARG A C 1
ATOM 639 O O . ARG A 1 81 ? -5.996 8.999 1.208 1.00 89.75 81 ARG A O 1
ATOM 646 N N . HIS A 1 82 ? -4.087 8.744 0.092 1.00 92.81 82 HIS A N 1
ATOM 647 C CA . HIS A 1 82 ? -4.498 7.472 -0.513 1.00 92.81 82 HIS A CA 1
ATOM 648 C C . HIS A 1 82 ? -4.423 6.337 0.514 1.00 92.81 82 HIS A C 1
ATOM 650 O O . HIS A 1 82 ? -3.598 6.386 1.423 1.00 92.81 82 HIS A O 1
ATOM 656 N N . GLY A 1 83 ? -5.240 5.294 0.372 1.00 95.12 83 GLY A N 1
ATOM 657 C CA . GLY A 1 83 ? -5.118 4.114 1.235 1.00 95.12 83 GLY A CA 1
ATOM 658 C C . GLY A 1 83 ? -3.849 3.319 0.918 1.00 95.12 83 GLY A C 1
ATOM 659 O O . GLY A 1 83 ? -2.842 3.425 1.615 1.00 95.12 83 GLY A O 1
ATOM 660 N N . ILE A 1 84 ? -3.880 2.536 -0.158 1.00 97.38 84 ILE A N 1
ATOM 661 C CA . ILE A 1 84 ? -2.750 1.718 -0.611 1.00 97.38 84 ILE A CA 1
ATOM 662 C C . ILE A 1 84 ? -2.300 2.201 -1.988 1.00 97.38 84 ILE A C 1
ATOM 664 O O . ILE A 1 84 ? -3.098 2.237 -2.927 1.00 97.38 84 ILE A O 1
ATOM 668 N N . PHE A 1 85 ? -1.020 2.538 -2.124 1.00 96.75 85 PHE A N 1
ATOM 669 C CA . PHE A 1 85 ? -0.438 3.046 -3.361 1.00 96.75 85 PHE A CA 1
ATOM 670 C C . PHE A 1 85 ? 0.795 2.232 -3.770 1.00 96.75 85 PHE A C 1
ATOM 672 O O . PHE A 1 85 ? 1.821 2.233 -3.094 1.00 96.75 85 PHE A O 1
ATOM 679 N N . VAL A 1 86 ? 0.713 1.522 -4.894 1.00 97.75 86 VAL A N 1
ATOM 680 C CA . VAL A 1 86 ? 1.821 0.725 -5.441 1.00 97.75 86 VAL A CA 1
ATOM 681 C C . VAL A 1 86 ? 2.238 1.295 -6.789 1.00 97.75 86 VAL A C 1
ATOM 683 O O . VAL A 1 86 ? 1.493 1.214 -7.775 1.00 97.75 86 VAL A O 1
ATOM 686 N N . PHE A 1 87 ? 3.449 1.856 -6.841 1.00 96.50 87 PHE A N 1
ATOM 687 C CA . PHE A 1 87 ? 3.946 2.529 -8.033 1.00 96.50 87 PHE A CA 1
ATOM 688 C C . PHE A 1 87 ? 5.464 2.406 -8.203 1.00 96.50 87 PHE A C 1
ATOM 690 O O . PHE A 1 87 ? 6.260 2.888 -7.398 1.00 96.50 87 PHE A O 1
ATOM 697 N N . ASN A 1 88 ? 5.875 1.840 -9.339 1.00 96.38 88 ASN A N 1
ATOM 698 C CA . ASN A 1 88 ? 7.266 1.895 -9.777 1.00 96.38 88 ASN A CA 1
ATOM 699 C C . ASN A 1 88 ? 7.551 3.232 -10.490 1.00 96.38 88 ASN A C 1
ATOM 701 O O . ASN A 1 88 ? 7.239 3.386 -11.671 1.00 96.38 88 ASN A O 1
ATOM 705 N N . GLU A 1 89 ? 8.182 4.179 -9.799 1.00 95.50 89 GLU A N 1
ATOM 706 C CA . GLU A 1 89 ? 8.584 5.490 -10.342 1.00 95.50 89 GLU A CA 1
ATOM 707 C C . GLU A 1 89 ? 9.636 5.433 -11.456 1.00 95.50 89 GLU A C 1
ATOM 709 O O . GLU A 1 89 ? 9.791 6.384 -12.229 1.00 95.50 89 GLU A O 1
ATOM 714 N N . LEU A 1 90 ? 10.410 4.348 -11.537 1.00 95.69 90 LEU A N 1
ATOM 715 C CA . LEU A 1 90 ? 11.448 4.194 -12.555 1.00 95.69 90 LEU A CA 1
ATOM 716 C C . LEU A 1 90 ? 10.868 3.786 -13.913 1.00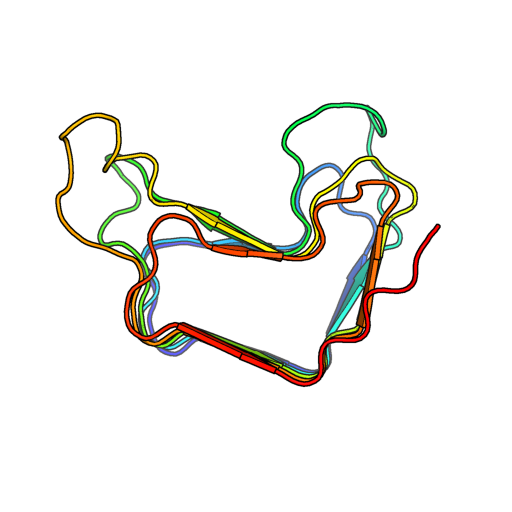 95.69 90 LEU A C 1
ATOM 718 O O . LEU A 1 90 ? 11.509 4.029 -14.940 1.00 95.69 90 LEU A O 1
ATOM 722 N N . LEU A 1 91 ? 9.670 3.195 -13.939 1.00 93.94 91 LEU A N 1
ATOM 723 C CA . LEU A 1 91 ? 9.054 2.679 -15.160 1.00 93.94 91 LEU A CA 1
ATOM 724 C C . LEU A 1 91 ? 8.635 3.803 -16.128 1.00 93.94 91 LEU A C 1
ATOM 726 O O . LEU A 1 91 ? 9.127 3.798 -17.260 1.00 93.94 91 LEU A O 1
ATOM 730 N N . PRO A 1 92 ? 7.872 4.843 -15.725 1.00 94.88 92 PRO A N 1
ATOM 731 C CA . PRO A 1 92 ? 7.549 5.967 -16.616 1.00 94.88 92 PRO A CA 1
ATOM 732 C C . PRO A 1 92 ? 8.791 6.725 -17.099 1.00 94.88 92 PRO A C 1
ATOM 734 O O . PRO A 1 92 ? 8.793 7.328 -18.170 1.00 94.88 92 PRO A O 1
ATOM 737 N N . ARG A 1 93 ? 9.876 6.669 -16.319 1.00 93.81 93 ARG A N 1
ATOM 738 C CA . ARG A 1 93 ? 11.168 7.292 -16.635 1.00 93.81 93 ARG A CA 1
ATOM 739 C C . ARG A 1 93 ? 12.035 6.446 -17.570 1.00 93.81 93 ARG A C 1
ATOM 741 O O . ARG A 1 93 ? 13.139 6.876 -17.894 1.00 93.81 93 ARG A O 1
ATOM 748 N N . ARG A 1 94 ? 11.566 5.261 -17.988 1.00 93.31 94 ARG A N 1
ATOM 749 C CA . ARG A 1 94 ? 12.312 4.279 -18.800 1.00 93.31 94 ARG A CA 1
ATOM 750 C C . ARG A 1 94 ? 13.638 3.844 -18.160 1.00 93.31 94 ARG A C 1
ATOM 752 O O . ARG A 1 94 ? 14.588 3.503 -18.854 1.00 93.31 94 ARG A O 1
ATOM 759 N N . GLN A 1 95 ? 13.699 3.872 -16.830 1.00 92.94 95 GLN A N 1
ATOM 760 C CA . GLN A 1 95 ? 14.857 3.453 -16.028 1.00 92.94 95 GLN A CA 1
ATOM 761 C C . GLN A 1 95 ? 14.661 2.060 -15.417 1.00 92.94 95 GLN A C 1
ATOM 763 O O . GLN A 1 95 ? 15.583 1.490 -14.844 1.00 92.94 95 GLN A O 1
ATOM 768 N N . SER A 1 96 ? 13.459 1.503 -15.546 1.00 91.50 96 SER A N 1
ATOM 769 C CA . SER A 1 96 ? 13.135 0.120 -15.229 1.00 91.50 96 SER A CA 1
ATOM 770 C C . SER A 1 96 ? 12.077 -0.379 -16.207 1.00 91.50 96 SER A C 1
ATOM 772 O O . SER A 1 96 ? 11.268 0.401 -16.706 1.00 91.50 96 SER A O 1
ATOM 774 N N . ILE A 1 97 ? 12.082 -1.684 -16.457 1.00 92.56 97 ILE A N 1
ATOM 775 C CA . ILE A 1 97 ? 11.019 -2.392 -17.185 1.00 92.56 97 ILE A CA 1
ATOM 776 C C . ILE A 1 97 ? 10.252 -3.364 -16.278 1.00 92.56 97 ILE A C 1
ATOM 778 O O . ILE A 1 97 ? 9.350 -4.053 -16.739 1.00 92.56 97 ILE A O 1
ATOM 782 N N . ARG A 1 98 ? 10.641 -3.467 -14.999 1.00 94.88 98 ARG A N 1
ATOM 783 C CA . ARG A 1 98 ? 10.097 -4.448 -14.051 1.00 94.88 98 ARG A CA 1
ATOM 784 C C . ARG A 1 98 ? 8.885 -3.895 -13.313 1.00 94.88 98 ARG A C 1
ATOM 786 O O . ARG A 1 98 ? 8.802 -2.695 -13.080 1.00 94.88 98 ARG A O 1
ATOM 793 N N . TYR A 1 99 ? 7.965 -4.769 -12.938 1.00 97.44 99 TYR A N 1
ATOM 794 C CA . TYR A 1 99 ? 6.749 -4.430 -12.198 1.00 97.44 99 TYR A CA 1
ATOM 795 C C . TYR A 1 99 ? 6.921 -4.881 -10.744 1.00 97.44 99 TYR A C 1
ATOM 797 O O . TYR A 1 99 ? 7.794 -5.703 -10.466 1.00 97.44 99 TYR A O 1
ATOM 805 N N . HIS A 1 100 ? 6.115 -4.346 -9.828 1.00 98.12 100 HIS A N 1
ATOM 806 C CA . HIS A 1 100 ? 5.882 -5.017 -8.546 1.00 98.12 100 HIS A CA 1
ATOM 807 C C . HIS A 1 100 ? 5.112 -6.314 -8.809 1.00 98.12 100 HIS A C 1
ATOM 809 O O . HIS A 1 100 ? 4.275 -6.320 -9.709 1.00 98.12 100 HIS A O 1
ATOM 815 N N . ARG A 1 101 ? 5.386 -7.406 -8.091 1.00 98.19 101 ARG A N 1
ATOM 816 C CA . ARG A 1 101 ? 4.831 -8.726 -8.451 1.00 98.19 101 ARG A CA 1
ATOM 817 C C . ARG A 1 101 ? 4.144 -9.438 -7.296 1.00 98.19 101 ARG A C 1
ATOM 819 O O . ARG A 1 101 ? 4.475 -9.180 -6.146 1.00 98.19 101 ARG A O 1
ATOM 826 N N . ASN A 1 102 ? 3.224 -10.343 -7.632 1.00 98.50 102 ASN A N 1
ATOM 827 C CA . ASN A 1 102 ? 2.548 -11.252 -6.703 1.00 98.50 102 ASN A CA 1
ATOM 828 C C . ASN A 1 102 ? 1.931 -10.495 -5.522 1.00 98.50 102 ASN A C 1
ATOM 830 O O . ASN A 1 102 ? 2.366 -10.602 -4.377 1.00 98.50 102 ASN A O 1
ATOM 834 N N . ILE A 1 103 ? 0.936 -9.669 -5.835 1.00 98.81 103 ILE A N 1
ATOM 835 C CA . ILE A 1 103 ? 0.332 -8.739 -4.885 1.00 98.81 103 ILE A CA 1
ATOM 836 C C . ILE A 1 103 ? -1.051 -9.247 -4.510 1.00 98.81 103 ILE A C 1
ATOM 838 O O . ILE A 1 103 ? -1.932 -9.341 -5.362 1.00 98.81 103 ILE A O 1
ATOM 842 N N . LEU A 1 104 ? -1.259 -9.506 -3.227 1.00 98.81 104 LEU A N 1
ATOM 843 C CA . LEU A 1 104 ? -2.555 -9.815 -2.648 1.00 98.81 104 LEU A CA 1
ATOM 844 C C . LEU A 1 104 ? -2.964 -8.698 -1.690 1.00 98.81 104 LEU A C 1
ATOM 846 O O . LEU A 1 104 ? -2.319 -8.478 -0.669 1.00 98.81 104 LEU A O 1
ATOM 850 N N . ILE A 1 105 ? -4.060 -8.019 -2.012 1.00 98.81 105 ILE A N 1
ATOM 851 C CA . ILE A 1 105 ? -4.719 -7.055 -1.132 1.00 98.81 105 ILE A CA 1
ATOM 852 C C . ILE A 1 105 ? -6.106 -7.614 -0.838 1.00 98.81 105 ILE A C 1
ATOM 854 O O . ILE A 1 105 ? -6.909 -7.782 -1.761 1.00 98.81 105 ILE A O 1
ATOM 858 N N . GLU A 1 106 ? -6.369 -7.997 0.409 1.00 98.75 106 GLU A N 1
ATOM 859 C CA . GLU A 1 106 ? -7.684 -8.540 0.743 1.00 98.75 106 GLU A CA 1
ATOM 860 C C . GLU A 1 106 ? -8.217 -8.209 2.136 1.00 98.75 106 GLU A C 1
ATOM 862 O O . GLU A 1 106 ? -7.489 -8.184 3.125 1.00 98.75 106 GLU A O 1
ATOM 867 N N . ASN A 1 107 ? -9.538 -8.083 2.235 1.00 98.50 107 ASN A N 1
ATOM 868 C CA . ASN A 1 107 ? -10.254 -7.919 3.500 1.00 98.50 107 ASN A CA 1
ATOM 869 C C . ASN A 1 107 ? -9.806 -6.687 4.312 1.00 98.50 107 ASN A C 1
ATOM 871 O O . ASN A 1 107 ? -9.890 -6.721 5.539 1.00 98.50 107 ASN A O 1
ATOM 875 N N . ASN A 1 108 ? -9.316 -5.616 3.678 1.00 98.44 108 ASN A N 1
ATOM 876 C CA . ASN A 1 108 ? -8.986 -4.390 4.405 1.00 98.44 108 ASN A CA 1
ATOM 877 C C . ASN A 1 108 ? -10.200 -3.453 4.487 1.00 98.44 108 ASN A C 1
ATOM 879 O O . ASN A 1 108 ? -11.072 -3.420 3.614 1.00 98.44 108 ASN A O 1
ATOM 883 N N . TYR A 1 109 ? -10.237 -2.666 5.558 1.00 97.44 109 TYR A N 1
ATOM 884 C CA . TYR A 1 109 ? -11.125 -1.524 5.720 1.00 97.44 109 TYR A CA 1
ATOM 885 C C . TYR A 1 109 ? -10.332 -0.252 5.424 1.00 97.44 109 TYR A C 1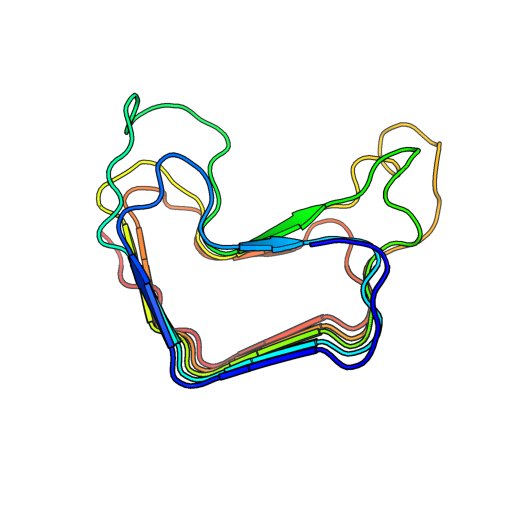
ATOM 887 O O . TYR A 1 109 ? -9.322 0.002 6.079 1.00 97.44 109 TYR A O 1
ATOM 895 N N . ILE A 1 110 ? -10.765 0.553 4.451 1.00 95.88 110 ILE A N 1
ATOM 896 C CA . ILE A 1 110 ? -10.051 1.769 4.041 1.00 95.88 110 ILE A CA 1
ATOM 897 C C . ILE A 1 110 ? -11.018 2.943 4.006 1.00 95.88 110 ILE A C 1
ATOM 899 O O . ILE A 1 110 ? -11.818 3.084 3.083 1.00 95.88 110 ILE A O 1
ATOM 903 N N . HIS A 1 111 ? -10.894 3.831 4.986 1.00 93.56 111 HIS A N 1
ATOM 904 C CA . HIS A 1 111 ? -11.671 5.058 5.070 1.00 93.56 111 HIS A CA 1
ATOM 905 C C . HIS A 1 111 ? -10.734 6.267 5.114 1.00 93.56 111 HIS A C 1
ATOM 907 O O . HIS A 1 111 ? -10.046 6.515 6.101 1.00 93.56 111 HIS A O 1
ATOM 913 N N . SER A 1 112 ? -10.685 7.027 4.023 1.00 87.12 112 SER A N 1
ATOM 914 C CA . SER A 1 112 ? -9.831 8.211 3.907 1.00 87.12 112 SER A CA 1
ATOM 915 C C . SER A 1 112 ? -10.583 9.375 3.283 1.00 87.12 112 SER A C 1
ATOM 917 O O . SER A 1 112 ? -11.485 9.144 2.482 1.00 87.12 112 SER A O 1
ATOM 919 N N . THR A 1 113 ? -10.154 10.614 3.575 1.00 84.75 113 THR A N 1
ATOM 920 C CA . THR A 1 113 ? -10.685 11.838 2.946 1.00 84.75 113 THR A CA 1
ATOM 921 C C . THR A 1 113 ? -10.451 11.903 1.429 1.00 84.75 113 THR A C 1
ATOM 923 O O . THR A 1 113 ? -11.179 12.583 0.702 1.00 84.75 113 THR A O 1
ATOM 926 N N . ASN A 1 114 ? -9.487 11.147 0.908 1.00 82.00 114 ASN A N 1
ATOM 927 C CA . ASN A 1 114 ? -9.289 10.983 -0.531 1.00 82.00 114 ASN A CA 1
ATOM 928 C C . ASN A 1 114 ? -10.156 9.835 -1.091 1.00 82.00 114 ASN A C 1
ATOM 930 O O . ASN A 1 114 ? -10.364 8.824 -0.430 1.00 82.00 114 ASN A O 1
ATOM 934 N N . LYS A 1 115 ? -10.619 9.957 -2.343 1.00 81.19 115 LYS A N 1
ATOM 935 C CA . LYS A 1 115 ? -11.391 8.911 -3.045 1.00 81.19 115 LYS A CA 1
ATOM 936 C C . LYS A 1 115 ? -10.539 7.737 -3.539 1.00 81.19 115 LYS A C 1
ATOM 938 O O . LYS A 1 115 ? -11.083 6.715 -3.949 1.00 81.19 115 LYS A O 1
ATOM 943 N N . LEU A 1 116 ? -9.217 7.878 -3.545 1.00 83.88 116 LEU A N 1
ATOM 944 C CA . LEU A 1 116 ? -8.299 6.827 -3.971 1.00 83.88 116 LEU A CA 1
ATOM 945 C C . LEU A 1 116 ? -8.003 5.879 -2.800 1.00 83.88 116 LEU A C 1
ATOM 947 O O . LEU A 1 116 ? -7.062 6.083 -2.034 1.00 83.88 116 LEU A O 1
ATOM 951 N N . GLY A 1 117 ? -8.827 4.836 -2.668 1.00 89.94 117 GLY A N 1
ATOM 952 C CA . GLY A 1 117 ? -8.643 3.783 -1.666 1.00 89.94 117 GLY A CA 1
ATOM 953 C C . GLY A 1 117 ? -7.441 2.889 -1.975 1.00 89.94 117 GLY A C 1
ATOM 954 O O . GLY A 1 117 ? -6.535 2.775 -1.160 1.00 89.94 117 GLY A O 1
ATOM 955 N N . ILE A 1 118 ? -7.399 2.295 -3.172 1.00 95.31 118 ILE A N 1
ATOM 956 C CA . ILE A 1 118 ? -6.301 1.425 -3.619 1.00 95.31 118 ILE A CA 1
ATOM 957 C C . ILE A 1 118 ? -5.912 1.811 -5.042 1.00 95.31 118 ILE A C 1
ATOM 959 O O . ILE A 1 118 ? -6.770 1.953 -5.911 1.00 95.31 118 ILE A O 1
ATOM 963 N N . THR A 1 119 ? -4.619 1.974 -5.295 1.00 95.62 119 THR A N 1
ATOM 964 C CA . THR A 1 119 ? -4.066 2.170 -6.636 1.00 95.62 119 THR A CA 1
ATOM 965 C C . THR A 1 119 ? -2.853 1.273 -6.826 1.00 95.62 119 THR A C 1
ATOM 967 O O . THR A 1 119 ? -1.878 1.366 -6.084 1.00 95.62 119 THR A O 1
ATOM 970 N N . VAL A 1 120 ? -2.898 0.435 -7.861 1.00 97.06 120 VAL A N 1
ATOM 971 C CA . VAL A 1 120 ? -1.775 -0.396 -8.305 1.00 97.06 120 VAL A CA 1
ATOM 972 C C . VAL A 1 120 ? -1.587 -0.151 -9.798 1.00 97.06 120 VAL A C 1
ATOM 974 O O . VAL A 1 120 ? -2.347 -0.668 -10.610 1.00 97.06 120 VAL A O 1
ATOM 977 N N . ALA A 1 121 ? -0.615 0.686 -10.167 1.00 93.12 121 ALA A N 1
ATOM 978 C CA . ALA A 1 121 ? -0.422 1.077 -11.570 1.00 93.12 121 ALA A CA 1
ATOM 979 C C . ALA A 1 121 ? 0.636 0.229 -12.294 1.00 93.12 121 ALA A C 1
ATOM 981 O O . ALA A 1 121 ? 0.550 0.042 -13.503 1.00 93.12 121 ALA A O 1
ATOM 982 N N . HIS A 1 122 ? 1.629 -0.291 -11.566 1.00 94.94 122 HIS A N 1
ATOM 983 C CA . HIS A 1 122 ? 2.765 -1.046 -12.116 1.00 94.94 122 HIS A CA 1
ATOM 984 C C . HIS A 1 122 ? 2.935 -2.389 -11.393 1.00 94.94 122 HIS A C 1
ATOM 986 O O . HIS A 1 122 ? 4.016 -2.692 -10.882 1.00 94.94 122 HIS A O 1
ATOM 992 N N . GLY A 1 123 ? 1.840 -3.147 -11.300 1.00 96.44 123 GLY A N 1
ATOM 993 C CA . GLY A 1 123 ? 1.782 -4.461 -10.662 1.00 96.44 123 GLY A CA 1
ATOM 994 C C . GLY A 1 123 ? 1.525 -5.587 -11.667 1.00 96.44 123 GLY A C 1
ATOM 995 O O . GLY A 1 123 ? 0.767 -5.403 -12.616 1.00 96.44 123 GLY A O 1
ATOM 996 N N . ASP A 1 124 ? 2.147 -6.739 -11.448 1.00 97.94 124 ASP A N 1
ATOM 997 C CA . ASP A 1 124 ? 1.927 -8.001 -12.157 1.00 97.94 124 ASP A CA 1
ATOM 998 C C . ASP A 1 124 ? 1.499 -9.076 -11.142 1.00 97.94 124 ASP A C 1
ATOM 1000 O O . ASP A 1 124 ? 1.987 -9.100 -10.014 1.00 97.94 124 ASP A O 1
ATOM 1004 N N . GLY A 1 125 ? 0.536 -9.929 -11.495 1.00 98.25 125 GLY A N 1
ATOM 1005 C CA . GLY A 1 125 ? -0.064 -10.873 -10.543 1.00 98.25 125 GLY A CA 1
ATOM 1006 C C . GLY A 1 125 ? -0.790 -10.188 -9.373 1.00 98.25 125 GLY A C 1
ATOM 1007 O O . GLY A 1 125 ? -0.543 -10.519 -8.216 1.00 98.25 125 GLY A O 1
ATOM 1008 N N . VAL A 1 126 ? -1.654 -9.208 -9.666 1.00 98.62 126 VAL A N 1
ATOM 1009 C CA . VAL A 1 126 ? -2.394 -8.427 -8.657 1.00 98.62 126 VAL A CA 1
ATOM 1010 C C . VAL A 1 126 ? -3.779 -9.025 -8.407 1.00 98.62 126 VAL A C 1
ATOM 1012 O O . VAL A 1 126 ? -4.589 -9.141 -9.326 1.00 98.62 126 VAL A O 1
ATOM 1015 N N . VAL A 1 127 ? -4.076 -9.338 -7.149 1.00 98.69 127 VAL A N 1
ATOM 1016 C CA . VAL A 1 127 ? -5.394 -9.760 -6.669 1.00 98.69 127 VAL A CA 1
ATOM 1017 C C . VAL A 1 127 ? -5.866 -8.775 -5.607 1.00 98.69 127 VAL A C 1
ATOM 1019 O O . VAL A 1 127 ? -5.210 -8.597 -4.585 1.00 98.69 127 VAL A O 1
ATOM 1022 N N . ILE A 1 128 ? -7.023 -8.157 -5.847 1.00 98.38 128 ILE A N 1
ATOM 1023 C CA . ILE A 1 128 ? -7.704 -7.277 -4.890 1.00 98.38 128 ILE A CA 1
ATOM 1024 C C . ILE A 1 128 ? -9.101 -7.842 -4.656 1.00 98.38 128 ILE A C 1
ATOM 1026 O O . ILE A 1 128 ? -9.851 -8.014 -5.621 1.00 98.38 128 ILE A O 1
ATOM 1030 N N . ARG A 1 129 ? -9.465 -8.161 -3.410 1.00 98.19 129 ARG A N 1
ATOM 1031 C CA . ARG A 1 129 ? -10.788 -8.737 -3.107 1.00 98.19 129 ARG A CA 1
ATOM 1032 C C . ARG A 1 129 ? -11.279 -8.414 -1.701 1.00 98.19 129 ARG A C 1
ATOM 1034 O O . ARG A 1 129 ? -10.493 -8.313 -0.774 1.00 98.19 129 ARG A O 1
ATOM 1041 N N . ASN A 1 130 ? -12.600 -8.345 -1.539 1.00 97.06 130 ASN A N 1
ATOM 1042 C CA . ASN A 1 130 ? -13.273 -8.172 -0.243 1.00 97.06 130 ASN A CA 1
ATOM 1043 C C . ASN A 1 130 ? -12.862 -6.906 0.531 1.00 97.06 130 ASN A C 1
ATOM 1045 O O . ASN A 1 130 ? -12.889 -6.882 1.756 1.00 97.06 130 ASN A O 1
ATOM 1049 N N . GLU A 1 131 ? -12.492 -5.853 -0.187 1.00 94.94 131 GLU A N 1
ATOM 1050 C CA . GLU A 1 131 ? -12.163 -4.559 0.404 1.00 94.94 131 GLU A CA 1
ATOM 1051 C C . GLU A 1 131 ? -13.437 -3.818 0.810 1.00 94.94 131 GLU A C 1
ATOM 1053 O O . GLU A 1 131 ? -14.409 -3.766 0.048 1.00 94.94 131 GLU A O 1
ATOM 1058 N N . HIS A 1 132 ? -13.426 -3.205 1.991 1.00 94.56 132 HIS A N 1
ATOM 1059 C CA . HIS A 1 132 ? -14.482 -2.304 2.427 1.00 94.56 132 HIS A CA 1
ATOM 1060 C C . HIS A 1 132 ? -13.980 -0.857 2.392 1.00 94.56 132 HIS A C 1
ATOM 1062 O O . HIS A 1 132 ? -13.283 -0.399 3.295 1.00 94.56 132 HIS A O 1
ATOM 1068 N N . CYS A 1 133 ? -14.364 -0.135 1.338 1.00 90.69 133 CYS A N 1
ATOM 1069 C CA . CYS A 1 133 ? -14.026 1.272 1.123 1.00 90.69 133 CYS A CA 1
ATOM 1070 C C . CYS A 1 133 ? -15.310 2.118 1.166 1.00 90.69 133 CYS A C 1
ATOM 1072 O O . CYS A 1 133 ? -15.909 2.351 0.109 1.00 90.69 133 CYS A O 1
ATOM 1074 N N . PRO A 1 134 ? -15.798 2.521 2.354 1.00 85.50 134 PRO A N 1
ATOM 1075 C CA . PRO A 1 134 ? -17.042 3.270 2.461 1.00 85.50 134 PRO A CA 1
ATOM 1076 C C . PRO A 1 134 ? -16.915 4.625 1.757 1.00 85.50 134 PRO A C 1
ATOM 1078 O O . PRO A 1 134 ? -15.874 5.284 1.810 1.00 85.50 134 PRO A O 1
ATOM 1081 N N . SER A 1 135 ? -17.984 5.038 1.074 1.00 67.00 135 SER A N 1
ATOM 1082 C CA . SER A 1 135 ? -18.076 6.385 0.514 1.00 67.00 135 SER A CA 1
ATOM 1083 C C . SER A 1 135 ? -18.128 7.413 1.639 1.00 67.00 135 SER A C 1
ATOM 1085 O O . SER A 1 135 ? -18.860 7.210 2.609 1.00 67.00 135 SER A O 1
ATOM 1087 N N . GLN A 1 136 ? -17.410 8.518 1.461 1.00 57.06 136 GLN A N 1
ATOM 1088 C CA . GLN A 1 136 ? -17.563 9.717 2.282 1.00 57.06 136 GLN A CA 1
ATOM 1089 C C . GLN A 1 136 ? -18.772 10.553 1.884 1.00 57.06 136 GLN A C 1
ATOM 1091 O O . GLN A 1 136 ? -19.046 10.628 0.661 1.00 57.06 136 GLN A O 1
#